Protein AF-A0A9I9DJQ5-F1 (afdb_monomer)

Radius of gyration: 29.18 Å; Cα contacts (8 Å, |Δi|>4): 165; chains: 1; bounding box: 42×69×84 Å

Secondary structure (DSSP, 8-state):
--------S-HHHHHHHHHHHHH---------------HHHHHHHHHHHHHHHHHS-EEEEE-B-HHHHHS-SSTTS--EEEEEE-HHHHHHHHHHHH-----GGGEE-SS-EEESEEEEEEE---TTSPPPTT-SSEEEEEEEEE-

Organism: Cucumis melo (NCBI:txid3656)

Solvent-accessible surface area (backbone atoms only — not comparable to full-atom values): 9135 Å² total; per-residue (Å²): 134,88,85,81,88,75,76,72,99,42,71,74,49,54,52,50,54,52,53,48,46,68,73,54,59,79,77,81,71,78,75,73,76,74,73,79,72,49,75,67,56,54,51,54,50,50,50,53,47,52,49,52,46,62,77,45,71,48,76,44,72,40,56,56,30,66,65,65,63,68,68,50,91,54,90,85,60,67,52,44,36,63,64,60,46,46,66,66,58,50,40,55,48,37,32,71,75,67,73,39,88,63,65,66,88,31,51,58,70,95,64,64,48,46,49,41,45,81,46,77,37,45,43,63,72,64,86,87,55,81,74,63,91,96,52,95,66,52,54,40,42,36,34,39,38,72,104

InterPro domains:
  IPR000244 Large ribosomal subunit protein bL9 [PTHR21368] (1-144)
  IPR020069 Large ribosomal subunit protein bL9, C-terminal [PF03948] (71-127)
  IPR036791 Large ribosomal subunit protein bL9, C-terminal domain superfamily [G3DSA:3.10.430.100] (41-146)
  IPR036791 Large ribosomal subunit protein bL9, C-terminal domain superfamily [SSF55653] (64-144)

pLDDT: mean 85.13, std 11.67, range [44.75, 95.44]

Nearest PDB structures (foldseek):
  487d-assembly1_K  TM=7.238E-01  e=1.319E-06  Geobacillus stearothermophilus
  4v42-assembly1_BK  TM=6.332E-01  e=8.349E-07  Thermus thermophilus
  4wzd-assembly2_69  TM=6.379E-01  e=2.082E-06  Thermus thermophilus HB8
  5d8b-assembly2_BB  TM=6.159E-01  e=3.080E-06  Thermus thermophilus HB27
  8cvj-assembly2_2I  TM=6.346E-01  e=6.315E-06  Thermus thermophilus HB8

Foldseek 3Di:
DDDPPDDDPDPVVVVVVVVVCVVDVPPPPPPPVPVPQDPVNVLVVVLVLLVLQVPDAQEAAAAFDPVCVVPDPDPPDFTFGPDFADLVNSQVSCCVPSVDHDDSVQWDDVDTHGTFDKDWIFGRDDPSHDDPPPDPGRTGIYGYHYD

Structure (mmCIF, N/CA/C/O backbone):
data_AF-A0A9I9DJQ5-F1
#
_entry.id   AF-A0A9I9DJQ5-F1
#
loop_
_atom_site.group_PDB
_atom_site.id
_atom_site.type_symbol
_atom_site.label_atom_id
_atom_site.label_alt_id
_atom_site.label_comp_id
_atom_site.label_asym_id
_atom_site.label_entity_id
_atom_site.label_seq_id
_atom_site.pdbx_PDB_ins_code
_atom_site.Cartn_x
_atom_site.Cartn_y
_atom_site.Cartn_z
_atom_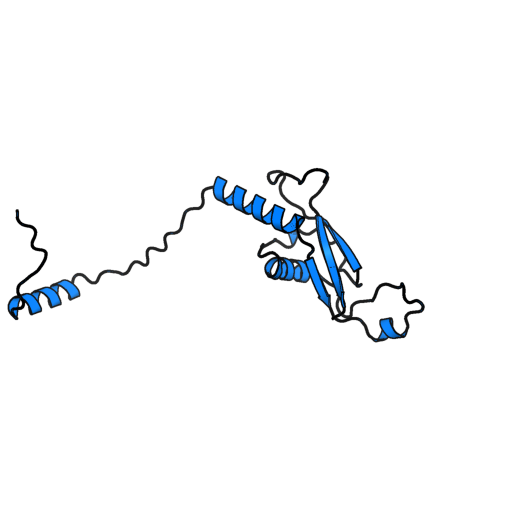site.occupancy
_atom_site.B_iso_or_equiv
_atom_site.auth_seq_id
_atom_site.auth_comp_id
_atom_site.auth_asym_id
_atom_site.auth_atom_id
_atom_site.pdbx_PDB_model_num
ATOM 1 N N . MET A 1 1 ? -20.404 -24.553 55.660 1.00 68.25 1 MET A N 1
ATOM 2 C CA . MET A 1 1 ? -20.145 -25.950 55.240 1.00 68.25 1 MET A CA 1
ATOM 3 C C . MET A 1 1 ? -18.738 -26.052 54.662 1.00 68.25 1 MET A C 1
ATOM 5 O O . MET A 1 1 ? -18.319 -25.089 54.023 1.00 68.25 1 MET A O 1
ATOM 9 N N . PRO A 1 2 ? -18.002 -27.154 54.884 1.00 76.94 2 PRO A N 1
ATOM 10 C CA . PRO A 1 2 ? -16.662 -27.340 54.325 1.00 76.94 2 PRO A CA 1
ATOM 11 C C . PRO A 1 2 ? -16.710 -27.452 52.796 1.00 76.94 2 PRO A C 1
ATOM 13 O O . PRO A 1 2 ? -17.580 -28.133 52.256 1.00 76.94 2 PRO A O 1
ATOM 16 N N . LYS A 1 3 ? -15.779 -26.802 52.090 1.00 81.06 3 LYS A N 1
ATOM 17 C CA . LYS A 1 3 ? -15.631 -26.953 50.635 1.00 81.06 3 LYS A CA 1
ATOM 18 C C . LYS A 1 3 ? -14.761 -28.178 50.347 1.00 81.06 3 LYS A C 1
ATOM 20 O O . LYS A 1 3 ? -13.587 -28.189 50.706 1.00 81.06 3 LYS A O 1
ATOM 25 N N . ILE A 1 4 ? -15.329 -29.199 49.706 1.00 82.06 4 ILE A N 1
ATOM 26 C CA . ILE A 1 4 ? -14.604 -30.413 49.310 1.00 82.06 4 ILE A CA 1
ATOM 27 C C . ILE A 1 4 ? -13.979 -30.164 47.937 1.00 82.06 4 ILE A C 1
ATOM 29 O O . ILE A 1 4 ? -14.664 -30.207 46.920 1.00 82.06 4 ILE A O 1
ATOM 33 N N . LEU A 1 5 ? -12.682 -29.859 47.922 1.00 84.38 5 LEU A N 1
ATOM 34 C CA . LEU A 1 5 ? -11.923 -29.597 46.691 1.00 84.38 5 LEU A CA 1
ATOM 35 C C . LEU A 1 5 ? -11.292 -30.864 46.092 1.00 84.38 5 LEU A C 1
ATOM 37 O O . LEU A 1 5 ? -10.859 -30.850 44.945 1.00 84.38 5 LEU A O 1
ATOM 41 N N . ALA A 1 6 ? -11.232 -31.951 46.862 1.00 87.56 6 ALA A N 1
ATOM 42 C CA . ALA A 1 6 ? -10.649 -33.220 46.451 1.00 87.56 6 ALA A CA 1
ATOM 43 C C . ALA A 1 6 ? -11.385 -34.392 47.107 1.00 87.56 6 ALA A C 1
ATOM 45 O O . ALA A 1 6 ? -11.952 -34.251 48.192 1.00 87.56 6 ALA A O 1
ATOM 46 N N . VAL A 1 7 ? -11.343 -35.552 46.453 1.00 89.81 7 VAL A N 1
ATOM 47 C CA . VAL A 1 7 ? -11.901 -36.810 46.963 1.00 89.81 7 VAL A CA 1
ATOM 48 C C . VAL A 1 7 ? -10.789 -37.848 47.143 1.00 89.81 7 VAL A C 1
ATOM 50 O O . VAL A 1 7 ? -9.819 -37.830 46.382 1.00 89.81 7 VAL A O 1
ATOM 53 N N . PRO A 1 8 ? -10.899 -38.757 48.128 1.00 92.31 8 PRO A N 1
ATOM 54 C CA . PRO A 1 8 ? -9.950 -39.854 48.292 1.00 92.31 8 PRO A CA 1
ATOM 55 C C . PRO A 1 8 ? -9.850 -40.726 47.036 1.00 92.31 8 PRO A C 1
ATOM 57 O O . PRO A 1 8 ? -10.854 -40.991 46.373 1.00 92.31 8 PRO A O 1
ATOM 60 N N . ASN A 1 9 ? -8.650 -41.232 46.748 1.00 89.12 9 ASN A N 1
ATOM 61 C CA . ASN A 1 9 ? -8.397 -42.117 45.612 1.00 89.12 9 ASN A CA 1
ATOM 62 C C . ASN A 1 9 ? -8.822 -43.566 45.920 1.00 89.12 9 ASN A C 1
ATOM 64 O O . ASN A 1 9 ? -7.994 -44.459 46.074 1.00 89.12 9 ASN A O 1
ATOM 68 N N . ILE A 1 10 ? -10.129 -43.769 46.073 1.00 93.75 10 ILE A N 1
ATOM 69 C CA . ILE A 1 10 ? -10.773 -45.074 46.257 1.00 93.75 10 ILE A CA 1
ATOM 70 C C . ILE A 1 10 ? -11.665 -45.322 45.041 1.00 93.75 10 ILE A C 1
ATOM 72 O O . ILE A 1 10 ? -12.262 -44.387 44.501 1.00 93.75 10 ILE A O 1
ATOM 76 N N . GLU A 1 11 ? -11.803 -46.582 44.635 1.00 92.00 11 GLU A N 1
ATOM 77 C CA . GLU A 1 11 ? -12.540 -46.997 43.437 1.00 92.00 11 GLU A CA 1
ATOM 78 C C . GLU A 1 11 ? -13.957 -46.402 43.342 1.00 92.00 11 GLU A C 1
ATOM 80 O O . GLU A 1 11 ? -14.359 -45.917 42.285 1.00 92.00 11 GLU A O 1
ATOM 85 N N . LYS A 1 12 ? -14.671 -46.311 44.472 1.00 93.81 12 LYS A N 1
ATOM 86 C CA . LYS A 1 12 ? -15.993 -45.669 44.569 1.00 93.81 12 LYS A CA 1
ATOM 87 C C . LYS A 1 12 ? -15.992 -44.216 44.073 1.00 93.81 12 LYS A C 1
ATOM 89 O O . LYS A 1 12 ? -16.872 -43.823 43.310 1.00 93.81 12 LYS A O 1
ATOM 94 N N . TYR A 1 13 ? -15.014 -43.415 44.499 1.00 92.19 13 TYR A N 1
ATOM 95 C CA . TYR A 1 13 ? -14.904 -42.012 44.094 1.00 92.19 13 TYR A CA 1
ATOM 96 C C . TYR A 1 13 ? -14.345 -41.881 42.679 1.00 92.19 13 TYR A C 1
ATOM 98 O O . TYR A 1 13 ? -14.782 -41.012 41.933 1.00 92.19 13 TYR A O 1
ATOM 106 N N . ALA A 1 14 ? -13.441 -42.772 42.269 1.00 90.56 14 ALA A N 1
ATOM 107 C CA . ALA A 1 14 ? -12.953 -42.806 40.896 1.00 90.56 14 ALA A CA 1
ATOM 108 C C . ALA A 1 14 ? -14.093 -43.070 39.896 1.00 90.56 14 ALA A C 1
ATOM 110 O O . ALA A 1 14 ? -14.165 -42.409 38.859 1.00 90.56 14 ALA A O 1
ATOM 111 N N . HIS A 1 15 ? -15.006 -43.994 40.216 1.00 92.12 15 HIS A N 1
ATOM 112 C CA . HIS A 1 15 ? -16.200 -44.248 39.410 1.00 92.12 15 HIS A CA 1
ATOM 113 C C . HIS A 1 15 ? -17.140 -43.032 39.397 1.00 92.12 15 HIS A C 1
ATOM 115 O O . HIS A 1 15 ? -17.545 -42.587 38.326 1.00 92.12 15 HIS A O 1
ATOM 121 N N . LEU A 1 16 ? -17.390 -42.418 40.559 1.00 90.50 16 LEU A N 1
ATOM 122 C CA . LEU A 1 16 ? -18.222 -41.214 40.674 1.00 90.50 16 LEU A CA 1
ATOM 123 C C . LEU A 1 16 ? -17.695 -40.041 39.829 1.00 90.50 16 LEU A C 1
ATOM 125 O O . LEU A 1 16 ? -18.463 -39.405 39.114 1.00 90.50 16 LEU A O 1
ATOM 129 N N . ILE A 1 17 ? -16.387 -39.769 39.869 1.00 88.81 17 ILE A N 1
ATOM 130 C CA . ILE A 1 17 ? -15.772 -38.685 39.089 1.00 88.81 17 ILE A CA 1
ATOM 131 C C . ILE A 1 17 ? -15.849 -38.971 37.583 1.00 88.81 17 ILE A C 1
ATOM 133 O O . ILE A 1 17 ? -16.036 -38.042 36.798 1.00 88.81 17 ILE A O 1
ATOM 137 N N . LYS A 1 18 ? -15.736 -40.237 37.160 1.00 87.75 18 LYS A N 1
ATOM 138 C CA . LYS A 1 18 ? -15.905 -40.626 35.749 1.00 87.75 18 LYS A CA 1
ATOM 139 C C . LYS A 1 18 ? -17.329 -40.362 35.262 1.00 87.75 18 LYS A C 1
ATOM 141 O O . LYS A 1 18 ? -17.488 -39.766 34.201 1.00 87.75 18 LYS A O 1
ATOM 146 N N . GLU A 1 19 ? -18.337 -40.739 36.043 1.00 89.00 19 GLU A N 1
ATOM 147 C CA . GLU A 1 19 ? -19.741 -40.466 35.711 1.00 89.00 19 GLU A CA 1
ATOM 148 C C . GLU A 1 19 ? -20.049 -38.964 35.731 1.00 89.00 19 GLU A C 1
ATOM 150 O O . GLU A 1 19 ? -20.671 -38.441 34.809 1.00 89.00 19 GLU A O 1
ATOM 155 N N . GLN A 1 20 ? -19.516 -38.222 36.705 1.00 85.56 20 GLN A N 1
ATOM 156 C CA . GLN A 1 20 ? -19.682 -36.770 36.755 1.00 85.56 20 GLN A CA 1
ATOM 157 C C . GLN A 1 20 ? -19.062 -36.074 35.533 1.00 85.56 20 GLN A C 1
ATOM 159 O O . GLN A 1 20 ? -19.682 -35.173 34.980 1.00 85.56 20 GLN A O 1
ATOM 164 N N . ARG A 1 21 ? -17.882 -36.510 35.068 1.00 82.25 21 ARG A N 1
ATOM 165 C CA . ARG A 1 21 ? -17.245 -35.995 33.838 1.00 82.25 21 ARG A CA 1
ATOM 166 C C . ARG A 1 21 ? -17.988 -36.380 32.558 1.00 82.25 21 ARG A C 1
ATOM 168 O O . ARG A 1 21 ? -17.881 -35.670 31.566 1.00 82.25 21 ARG A O 1
ATOM 175 N N . ARG A 1 22 ? -18.715 -37.503 32.554 1.00 81.31 22 ARG A N 1
ATOM 176 C CA . ARG A 1 22 ? -19.581 -37.892 31.429 1.00 81.31 22 ARG A CA 1
ATOM 177 C C . ARG A 1 22 ? -20.794 -36.973 31.313 1.00 81.31 22 ARG A C 1
ATOM 179 O O . ARG A 1 22 ? -21.160 -36.616 30.202 1.00 81.31 22 ARG A O 1
ATOM 186 N N . ILE A 1 23 ? -21.390 -36.599 32.447 1.00 82.44 23 ILE A N 1
ATOM 187 C CA . ILE A 1 23 ? -22.579 -35.733 32.511 1.00 82.44 23 ILE A CA 1
ATOM 188 C C . ILE A 1 23 ? -22.198 -34.264 32.293 1.00 82.44 23 ILE A C 1
ATOM 190 O O . ILE A 1 23 ? -22.840 -33.559 31.521 1.00 82.44 23 ILE A O 1
ATOM 194 N N . TYR A 1 24 ? -21.137 -33.811 32.957 1.00 70.44 24 TYR A N 1
ATOM 195 C CA . TYR A 1 24 ? -20.545 -32.491 32.782 1.00 70.44 24 TYR A CA 1
ATOM 196 C C . TYR A 1 24 ? -19.315 -32.613 31.889 1.00 70.44 24 TYR A C 1
ATOM 198 O O . TYR A 1 24 ? -18.178 -32.583 32.365 1.00 70.44 24 TYR A O 1
ATOM 206 N N . GLN A 1 25 ? -19.543 -32.740 30.584 1.00 64.88 25 GLN A N 1
ATOM 207 C CA . GLN A 1 25 ? -18.524 -32.313 29.637 1.00 64.88 25 GLN A CA 1
ATOM 208 C C . GLN A 1 25 ? -18.465 -30.785 29.717 1.00 64.88 25 GLN A C 1
ATOM 210 O O . GLN A 1 25 ? -19.491 -30.135 29.502 1.00 64.88 25 GLN A O 1
ATOM 215 N N . PRO A 1 26 ? -17.316 -30.185 30.064 1.00 56.59 26 PRO A N 1
ATOM 216 C CA . PRO A 1 26 ? -17.133 -28.767 29.834 1.00 56.59 26 PRO A CA 1
ATOM 217 C C . PRO A 1 26 ? -17.290 -28.571 28.330 1.00 56.59 26 PRO A C 1
ATOM 219 O O . PRO A 1 26 ? -16.498 -29.101 27.552 1.00 56.59 26 PRO A O 1
ATOM 222 N N . VAL A 1 27 ? -18.336 -27.863 27.914 1.00 57.03 27 VAL A N 1
ATOM 223 C CA . VAL A 1 27 ? -18.320 -27.256 26.591 1.00 57.03 27 VAL A CA 1
ATOM 224 C C . VAL A 1 27 ? -17.157 -26.278 26.667 1.00 57.03 27 VAL A C 1
ATOM 226 O O . VAL A 1 27 ? -17.221 -25.294 27.405 1.00 57.03 27 VAL A O 1
ATOM 229 N N . GLU A 1 28 ? -16.050 -26.601 26.004 1.00 52.66 28 GLU A N 1
ATOM 230 C CA . GLU A 1 28 ? -15.029 -25.616 25.673 1.00 52.66 28 GLU A CA 1
ATOM 231 C C . GLU A 1 28 ? -15.691 -24.638 24.702 1.00 52.66 28 GLU A C 1
ATOM 233 O O . GLU A 1 28 ? -15.528 -24.705 23.489 1.00 52.66 28 GLU A O 1
ATOM 238 N N . GLU A 1 29 ? -16.525 -23.748 25.237 1.00 51.53 29 GLU A N 1
ATOM 239 C CA . GLU A 1 29 ? -16.806 -22.499 24.569 1.00 51.53 29 GLU A CA 1
ATOM 240 C C . GLU A 1 29 ? -15.452 -21.799 24.538 1.00 51.53 29 GLU A C 1
ATOM 242 O O . GLU A 1 29 ? -15.003 -21.223 25.533 1.00 51.53 29 GLU A O 1
ATOM 247 N N . GLU A 1 30 ? -14.748 -21.924 23.411 1.00 47.03 30 GLU A N 1
ATOM 248 C CA . GLU A 1 30 ? -13.758 -20.945 23.003 1.00 47.03 30 GLU A CA 1
ATOM 249 C C . GLU A 1 30 ? -14.467 -19.597 23.092 1.00 47.03 30 GLU A C 1
ATOM 251 O O . GLU A 1 30 ? -15.164 -19.162 22.175 1.00 47.03 30 GLU A O 1
ATOM 256 N N . VAL A 1 31 ? -14.347 -18.945 24.248 1.00 44.75 31 VAL A N 1
ATOM 257 C CA . VAL A 1 31 ? -14.743 -17.562 24.423 1.00 44.75 31 VAL A CA 1
ATOM 258 C C . VAL A 1 31 ? -13.740 -16.784 23.589 1.00 44.75 31 VAL A C 1
ATOM 260 O O . VAL A 1 31 ? -12.736 -16.272 24.088 1.00 44.75 31 VAL A O 1
ATOM 263 N N . VAL A 1 32 ? -14.003 -16.727 22.283 1.00 47.50 32 VAL A N 1
ATOM 264 C CA . VAL A 1 32 ? -13.507 -15.696 21.394 1.00 47.50 32 VAL A CA 1
ATOM 265 C C . VAL A 1 32 ? -13.976 -14.417 22.061 1.00 47.50 32 VAL A C 1
ATOM 267 O O . VAL A 1 32 ? -15.127 -14.005 21.926 1.00 47.50 32 VAL A O 1
ATOM 270 N N . LYS A 1 33 ? -13.111 -13.827 22.890 1.00 46.81 33 LYS A N 1
ATOM 271 C CA . LYS A 1 33 ? -13.293 -12.482 23.417 1.00 46.81 33 LYS A CA 1
ATOM 272 C C . LYS A 1 33 ? -13.277 -11.569 22.203 1.00 46.81 33 LYS A C 1
ATOM 274 O O . LYS A 1 33 ? -12.238 -11.038 21.822 1.00 46.81 33 LYS A O 1
ATOM 279 N N . VAL A 1 34 ? -14.434 -11.427 21.570 1.00 45.91 34 VAL A N 1
ATOM 280 C CA . VAL A 1 34 ? -14.711 -10.383 20.601 1.00 45.91 34 VAL A CA 1
ATOM 281 C C . VAL A 1 34 ? -14.646 -9.099 21.411 1.00 45.91 34 VAL A C 1
ATOM 283 O O . VAL A 1 34 ? -15.614 -8.692 22.048 1.00 45.91 34 VAL A O 1
ATOM 286 N N . VAL A 1 35 ? -13.453 -8.511 21.479 1.00 51.62 35 VAL A N 1
ATOM 287 C CA . VAL A 1 35 ? -13.261 -7.171 22.018 1.00 51.62 35 VAL A CA 1
ATOM 288 C C . VAL A 1 35 ? -14.117 -6.270 21.140 1.00 51.62 35 VAL A C 1
ATOM 290 O O . VAL A 1 35 ? -13.792 -6.023 19.979 1.00 51.62 35 VAL A O 1
ATOM 293 N N . THR A 1 36 ? -15.264 -5.843 21.660 1.00 55.00 36 THR A N 1
ATOM 294 C CA . THR A 1 36 ? -16.139 -4.888 20.988 1.00 55.00 36 THR A CA 1
ATOM 295 C C . THR A 1 36 ? -15.399 -3.558 20.948 1.00 55.00 36 THR A C 1
ATOM 297 O O . THR A 1 36 ? -15.495 -2.764 21.880 1.00 55.00 36 THR A O 1
ATOM 300 N N . LEU A 1 37 ? -14.593 -3.356 19.903 1.00 59.72 37 LEU A N 1
ATOM 301 C CA . LEU A 1 37 ? -13.840 -2.127 19.673 1.00 59.72 37 LEU A CA 1
ATOM 302 C C . LEU A 1 37 ? -14.799 -0.941 19.765 1.00 59.72 37 LEU A C 1
ATOM 304 O O . LEU A 1 37 ? -15.757 -0.846 18.983 1.00 59.72 37 LEU A O 1
ATOM 308 N N . THR A 1 38 ? -14.550 -0.051 20.725 1.00 74.81 38 THR A N 1
ATOM 309 C CA . THR A 1 38 ? -15.340 1.169 20.867 1.00 74.81 38 THR A CA 1
ATOM 310 C C . THR A 1 38 ? -15.111 2.069 19.649 1.00 74.81 38 THR A C 1
ATOM 312 O O . THR A 1 38 ? -14.124 1.934 18.920 1.00 74.81 38 THR A O 1
ATOM 315 N N . LYS A 1 39 ? -16.043 2.991 19.371 1.00 78.12 39 LYS A N 1
ATOM 316 C CA . LYS A 1 39 ? -15.925 3.899 18.212 1.00 78.12 39 LYS A CA 1
ATOM 317 C C . LYS A 1 39 ? -14.642 4.739 18.268 1.00 78.12 39 LYS A C 1
ATOM 319 O O . LYS A 1 39 ? -14.059 5.021 17.226 1.00 78.12 39 LYS A O 1
ATOM 324 N N . GLU A 1 40 ? -14.196 5.095 19.468 1.00 79.31 40 GLU A N 1
ATOM 325 C CA . GLU A 1 40 ? -12.978 5.874 19.697 1.00 79.31 40 GLU A CA 1
ATOM 326 C C . GLU A 1 40 ? -11.709 5.084 19.363 1.00 79.31 40 GLU A C 1
ATOM 328 O O . GLU A 1 40 ? -10.790 5.629 18.751 1.00 79.31 40 GLU A O 1
ATOM 333 N N . ASP A 1 41 ? -11.6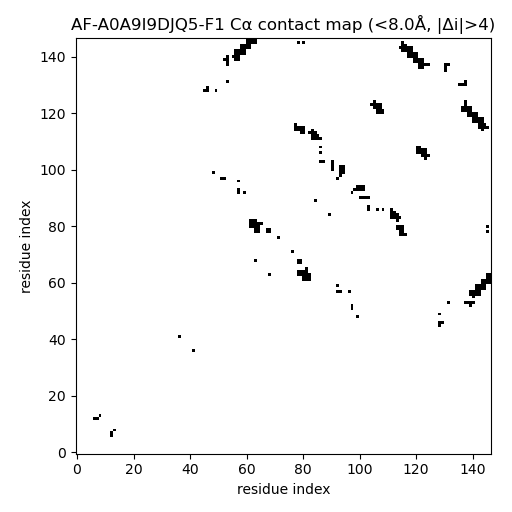71 3.792 19.694 1.00 79.06 41 ASP A N 1
ATOM 334 C CA . ASP A 1 41 ? -10.527 2.930 19.377 1.00 79.06 41 ASP A CA 1
ATOM 335 C C . ASP A 1 41 ? -10.355 2.775 17.863 1.00 79.06 41 ASP A C 1
ATOM 337 O O . ASP A 1 41 ? -9.251 2.931 17.340 1.00 79.06 41 A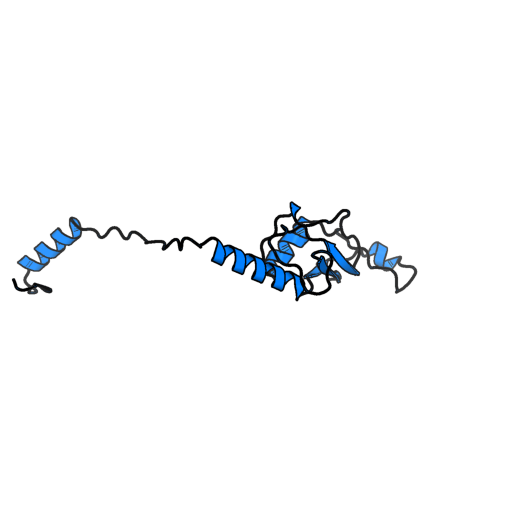SP A O 1
ATOM 341 N N . LYS A 1 42 ? -11.466 2.602 17.133 1.00 83.62 42 LYS A N 1
ATOM 342 C CA . LYS A 1 42 ? -11.459 2.556 15.661 1.00 83.62 42 LYS A CA 1
ATOM 343 C C . LYS A 1 42 ? -10.960 3.866 15.045 1.00 83.62 42 LYS A C 1
ATOM 345 O O . LYS A 1 42 ? -10.202 3.842 14.081 1.00 83.62 42 LYS A O 1
ATOM 350 N N . MET A 1 43 ? -11.341 5.016 15.607 1.00 85.00 43 MET A N 1
ATOM 351 C CA . MET A 1 43 ? -10.856 6.319 15.131 1.00 85.00 43 MET A CA 1
ATOM 352 C C . MET A 1 43 ? -9.341 6.468 15.307 1.00 85.00 43 MET A C 1
ATOM 354 O O . MET A 1 43 ? -8.656 6.868 14.366 1.00 85.00 43 MET A O 1
ATOM 358 N N . LYS A 1 44 ? -8.796 6.059 16.460 1.00 87.06 44 LYS A N 1
ATOM 359 C CA . LYS A 1 44 ? -7.342 6.052 16.700 1.00 87.06 44 LYS A CA 1
ATOM 360 C C . LYS A 1 44 ? -6.603 5.129 15.728 1.00 87.06 44 LYS A C 1
ATOM 362 O O . LYS A 1 44 ? -5.506 5.461 15.272 1.00 87.06 44 LYS A O 1
ATOM 367 N N . GLU A 1 45 ? -7.186 3.980 15.390 1.00 88.25 45 GLU A N 1
ATOM 368 C CA . GLU A 1 45 ? -6.633 3.070 14.381 1.00 88.25 45 GLU A CA 1
ATOM 369 C C . GLU A 1 45 ? -6.586 3.714 12.993 1.00 88.25 45 GLU A C 1
ATOM 371 O O . GLU A 1 45 ? -5.549 3.636 12.328 1.00 88.25 45 GLU A O 1
ATOM 376 N N . TYR A 1 46 ? -7.653 4.405 12.580 1.00 88.19 46 TYR A N 1
ATOM 377 C CA . TYR A 1 46 ? -7.688 5.122 11.303 1.00 88.19 46 TYR A CA 1
ATOM 378 C C . TYR A 1 46 ? -6.666 6.254 11.242 1.00 88.19 46 TYR A C 1
ATOM 380 O O . TYR A 1 46 ? -5.950 6.372 10.249 1.00 88.19 46 TYR A O 1
ATOM 388 N N . GLU A 1 47 ? -6.521 7.042 12.306 1.00 88.75 47 GLU A N 1
ATOM 389 C CA . GLU A 1 47 ? -5.485 8.077 12.379 1.00 88.75 47 GLU A CA 1
ATOM 390 C C . GLU A 1 47 ? -4.079 7.482 12.276 1.00 88.75 47 GLU A C 1
ATOM 392 O O . GLU A 1 47 ? -3.219 7.996 11.558 1.00 88.75 47 GLU A O 1
ATOM 397 N N . LYS A 1 48 ? -3.832 6.366 12.970 1.00 90.12 48 LYS A N 1
ATOM 398 C CA . LYS A 1 48 ? -2.544 5.669 12.919 1.00 90.12 48 LYS A CA 1
ATOM 399 C C . LYS A 1 48 ? -2.269 5.104 11.527 1.00 90.12 48 LYS A C 1
ATOM 401 O O . LYS A 1 48 ? -1.132 5.182 11.059 1.00 90.12 48 LYS A O 1
ATOM 406 N N . ALA A 1 49 ? -3.281 4.552 10.862 1.00 91.06 49 ALA A N 1
ATOM 407 C CA . ALA A 1 49 ? -3.184 4.074 9.488 1.00 91.06 49 ALA A CA 1
ATOM 408 C C . ALA A 1 49 ? -2.890 5.225 8.515 1.00 91.06 49 ALA A C 1
ATOM 410 O O . ALA A 1 49 ? -1.956 5.123 7.723 1.00 91.06 49 ALA A O 1
ATOM 411 N N . ALA A 1 50 ? -3.604 6.344 8.634 1.00 89.44 50 ALA A N 1
ATOM 412 C CA . ALA A 1 50 ? -3.391 7.531 7.814 1.00 89.44 50 ALA A CA 1
ATOM 413 C C . ALA A 1 50 ? -1.964 8.085 7.984 1.00 89.44 50 ALA A C 1
ATOM 415 O O . ALA A 1 50 ? -1.254 8.282 7.001 1.00 89.44 50 ALA A O 1
ATOM 416 N N . LYS A 1 51 ? -1.469 8.199 9.225 1.00 89.12 51 LYS A N 1
ATOM 417 C CA . LYS A 1 51 ? -0.072 8.590 9.502 1.00 89.12 51 LYS A CA 1
ATOM 418 C C . LYS A 1 51 ? 0.944 7.655 8.840 1.00 89.12 51 LYS A C 1
ATOM 420 O O . LYS A 1 51 ? 1.935 8.122 8.286 1.00 89.12 51 LYS A O 1
ATOM 425 N N . ARG A 1 52 ? 0.712 6.335 8.847 1.00 90.62 52 ARG A N 1
ATOM 426 C CA . ARG A 1 52 ? 1.609 5.377 8.167 1.00 90.62 52 ARG A CA 1
ATOM 427 C C . ARG A 1 52 ? 1.689 5.628 6.664 1.00 90.62 52 ARG A C 1
ATOM 429 O O . ARG A 1 52 ? 2.777 5.485 6.110 1.00 90.62 52 ARG A O 1
ATOM 436 N N . LEU A 1 53 ? 0.565 5.968 6.033 1.00 90.69 53 LEU A N 1
ATOM 437 C CA . LEU A 1 53 ? 0.507 6.288 4.605 1.00 90.69 53 LEU A CA 1
ATOM 438 C C . LEU A 1 53 ? 1.250 7.589 4.285 1.00 90.69 53 LEU A C 1
ATOM 440 O O . LEU A 1 53 ? 1.889 7.664 3.242 1.00 90.69 53 LEU A O 1
ATOM 444 N N . ASP A 1 54 ? 1.222 8.572 5.189 1.00 89.19 54 ASP A N 1
ATOM 445 C CA . ASP A 1 54 ? 1.915 9.851 4.993 1.00 89.19 54 ASP A CA 1
ATOM 446 C C . ASP A 1 54 ? 3.440 9.737 5.095 1.00 89.19 54 ASP A C 1
ATOM 448 O O . ASP A 1 54 ? 4.186 10.314 4.302 1.00 89.19 54 ASP A O 1
ATOM 452 N N . CYS A 1 55 ? 3.912 8.996 6.104 1.00 87.31 55 CYS A N 1
ATOM 453 C CA . CYS A 1 55 ? 5.325 8.984 6.475 1.00 87.31 55 CYS A CA 1
ATOM 454 C C . CYS A 1 55 ? 6.211 8.171 5.522 1.00 87.31 55 CYS A C 1
ATOM 456 O O . CYS A 1 55 ? 7.429 8.346 5.533 1.00 87.31 55 CYS A O 1
ATOM 458 N N . LYS A 1 56 ? 5.645 7.238 4.749 1.00 89.62 56 LYS A N 1
ATOM 459 C CA . LYS A 1 56 ? 6.415 6.291 3.929 1.00 89.62 56 LYS A CA 1
ATOM 460 C C . LYS A 1 56 ? 6.069 6.425 2.445 1.00 89.62 56 LYS A C 1
ATOM 462 O O . LYS A 1 56 ? 4.958 6.778 2.075 1.00 89.62 56 LYS A O 1
ATOM 467 N N . GLN A 1 57 ? 7.031 6.086 1.590 1.00 94.31 57 GLN A N 1
ATOM 468 C CA . GLN A 1 57 ? 6.853 6.017 0.139 1.00 94.31 57 GLN A CA 1
ATOM 469 C C . GLN A 1 57 ? 6.574 4.567 -0.282 1.00 94.31 57 GLN A C 1
ATOM 471 O O . GLN A 1 57 ? 7.323 3.664 0.092 1.00 94.31 57 GLN A O 1
ATOM 476 N N . LEU A 1 58 ? 5.514 4.341 -1.062 1.00 94.94 58 LEU A N 1
ATOM 477 C CA . LEU A 1 58 ? 5.175 3.034 -1.625 1.00 94.94 58 LEU A CA 1
ATOM 478 C C . LEU A 1 58 ? 6.143 2.714 -2.759 1.00 94.94 58 LEU A C 1
ATOM 480 O O . LEU A 1 58 ? 6.190 3.447 -3.743 1.00 94.94 58 LEU A O 1
ATOM 484 N N . VAL A 1 59 ? 6.904 1.625 -2.650 1.00 94.94 59 VAL A N 1
ATOM 485 C CA . VAL A 1 59 ? 7.895 1.258 -3.672 1.00 94.94 59 VAL A CA 1
ATOM 486 C C . VAL A 1 59 ? 7.423 0.043 -4.457 1.00 94.94 59 VAL A C 1
ATOM 488 O O . VAL A 1 59 ? 7.346 -1.057 -3.920 1.00 94.94 59 VAL A O 1
ATOM 491 N N . LEU A 1 60 ? 7.169 0.221 -5.749 1.00 93.69 60 LEU A N 1
ATOM 492 C CA . LEU A 1 60 ? 6.759 -0.839 -6.669 1.00 93.69 60 LEU A CA 1
ATOM 493 C C . LEU A 1 60 ? 7.944 -1.248 -7.544 1.00 93.69 60 LEU A C 1
ATOM 495 O O . LEU A 1 60 ? 8.640 -0.384 -8.074 1.00 93.69 60 LEU A O 1
ATOM 499 N N . ARG A 1 61 ? 8.177 -2.553 -7.722 1.00 92.69 61 ARG A N 1
ATOM 500 C CA . ARG A 1 61 ? 9.169 -3.073 -8.679 1.00 92.69 61 ARG A CA 1
ATOM 501 C C . ARG A 1 61 ? 8.457 -3.786 -9.820 1.00 92.69 61 ARG A C 1
ATOM 503 O O . ARG A 1 61 ? 7.806 -4.801 -9.588 1.00 92.69 61 ARG A O 1
ATOM 510 N N . ARG A 1 62 ? 8.575 -3.262 -11.040 1.00 92.88 62 ARG A N 1
ATOM 511 C CA . ARG A 1 62 ? 7.901 -3.786 -12.238 1.00 92.88 62 ARG A CA 1
ATOM 512 C C . ARG A 1 62 ? 8.901 -4.060 -13.356 1.00 92.88 62 ARG A C 1
ATOM 514 O O . ARG A 1 62 ? 9.978 -3.469 -13.403 1.00 92.88 62 ARG A O 1
ATOM 521 N N . LEU A 1 63 ? 8.555 -4.997 -14.234 1.00 92.12 63 LEU A N 1
ATOM 522 C CA . LEU A 1 63 ? 9.345 -5.275 -15.430 1.00 92.12 63 LEU A CA 1
ATOM 523 C C . LEU A 1 63 ? 9.165 -4.138 -16.437 1.00 92.12 63 LEU A C 1
ATOM 525 O O . LEU A 1 63 ? 8.072 -3.587 -16.582 1.00 92.12 63 LEU A O 1
ATOM 529 N N . ILE A 1 64 ? 10.253 -3.798 -17.116 1.00 91.69 64 ILE A N 1
ATOM 530 C CA . ILE A 1 64 ? 10.283 -2.764 -18.148 1.00 91.69 64 ILE A CA 1
ATOM 531 C C . ILE A 1 64 ? 10.098 -3.386 -19.526 1.00 91.69 64 ILE A C 1
ATOM 533 O O . ILE A 1 64 ? 10.478 -4.537 -19.759 1.00 91.69 64 ILE A O 1
ATOM 537 N N . ASP A 1 65 ? 9.542 -2.605 -20.439 1.00 90.31 65 ASP A N 1
ATOM 538 C CA . ASP A 1 65 ? 9.444 -2.990 -21.837 1.00 90.31 65 ASP A CA 1
ATOM 539 C C . ASP A 1 65 ? 10.837 -2.925 -22.486 1.00 90.31 65 ASP A C 1
ATOM 541 O O . ASP A 1 65 ? 11.442 -1.857 -22.623 1.00 90.31 65 ASP A O 1
ATOM 545 N N . LYS A 1 66 ? 11.374 -4.095 -22.848 1.00 87.88 66 LYS A N 1
ATOM 546 C CA . LYS A 1 66 ? 12.730 -4.228 -23.397 1.00 87.88 66 LYS A CA 1
ATOM 547 C C . LYS A 1 66 ? 12.865 -3.577 -24.768 1.00 87.88 66 LYS A C 1
ATOM 549 O O . LYS A 1 66 ? 13.958 -3.120 -25.093 1.00 87.88 66 LYS A O 1
ATOM 554 N N . GLU A 1 67 ? 11.804 -3.563 -25.569 1.00 86.88 67 GLU A N 1
ATOM 555 C CA . GLU A 1 67 ? 11.842 -2.998 -26.917 1.00 86.88 67 GLU A CA 1
ATOM 556 C C . GLU A 1 67 ? 11.949 -1.482 -26.823 1.00 86.88 67 GLU A C 1
ATOM 558 O O . GLU A 1 67 ? 12.936 -0.910 -27.285 1.00 86.88 67 GLU A O 1
ATOM 563 N N . LYS A 1 68 ? 11.030 -0.862 -26.074 1.00 83.44 68 LYS A N 1
ATOM 564 C CA . LYS A 1 68 ? 11.041 0.584 -25.805 1.00 83.44 68 LYS A CA 1
ATOM 565 C C . LYS A 1 68 ? 12.310 1.040 -25.091 1.00 83.44 68 LYS A C 1
ATOM 567 O O . LYS A 1 68 ? 12.823 2.119 -25.366 1.00 83.44 68 LYS A O 1
ATOM 572 N N . PHE A 1 69 ? 12.860 0.209 -24.204 1.00 84.25 69 PHE A N 1
ATOM 573 C CA . PHE A 1 69 ? 14.135 0.501 -23.555 1.00 84.25 69 PHE A CA 1
ATOM 574 C C . PHE A 1 69 ? 15.316 0.526 -24.536 1.00 84.25 69 PHE A C 1
ATOM 576 O O . PHE A 1 69 ? 16.224 1.338 -24.373 1.00 84.25 69 PHE A O 1
ATOM 583 N N . ARG A 1 70 ? 15.333 -0.359 -25.541 1.00 84.31 70 ARG A N 1
ATOM 584 C CA . ARG A 1 70 ? 16.405 -0.420 -26.550 1.00 84.31 70 ARG A CA 1
ATOM 585 C C . ARG A 1 70 ? 16.302 0.701 -27.574 1.00 84.31 70 ARG A C 1
ATOM 587 O O . ARG A 1 70 ? 17.330 1.186 -28.027 1.00 84.31 70 ARG A O 1
ATOM 594 N N . THR A 1 71 ? 15.08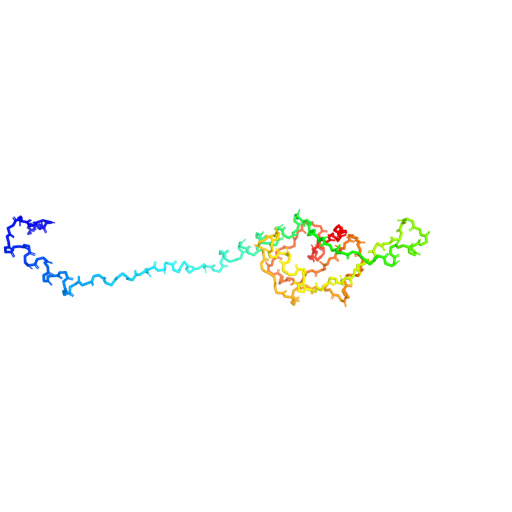4 1.101 -27.924 1.00 84.69 71 THR A N 1
ATOM 595 C CA . THR A 1 71 ? 14.821 2.155 -28.912 1.00 84.69 71 THR A CA 1
ATOM 596 C C . THR A 1 71 ? 14.821 3.562 -28.319 1.00 84.69 71 THR A C 1
ATOM 598 O O . THR A 1 71 ? 14.560 4.514 -29.050 1.00 84.69 71 THR A O 1
ATOM 601 N N . ARG A 1 72 ? 15.079 3.717 -27.012 1.00 80.44 72 ARG A N 1
ATOM 602 C CA . ARG A 1 72 ? 15.119 5.030 -26.350 1.00 80.44 72 ARG A CA 1
ATOM 603 C C . ARG A 1 72 ? 16.135 5.944 -27.036 1.00 80.44 72 ARG A C 1
ATOM 605 O O . ARG A 1 72 ? 17.285 5.555 -27.251 1.00 80.44 72 ARG A O 1
ATOM 612 N N . ALA A 1 73 ? 15.721 7.171 -27.333 1.00 75.50 73 ALA A N 1
ATOM 613 C CA . ALA A 1 73 ? 16.602 8.155 -27.956 1.00 75.50 73 ALA A CA 1
ATOM 614 C C . ALA A 1 73 ? 17.583 8.755 -26.937 1.00 75.50 73 ALA A C 1
ATOM 616 O O . ALA A 1 73 ? 18.746 9.000 -27.256 1.00 75.50 73 ALA A O 1
ATOM 617 N N . THR A 1 74 ? 17.130 8.940 -25.691 1.00 81.88 74 THR A N 1
ATOM 618 C CA . THR A 1 74 ? 17.888 9.645 -24.649 1.00 81.88 74 THR A CA 1
ATOM 619 C C . THR A 1 74 ? 17.879 8.876 -23.331 1.00 81.88 74 THR A C 1
ATOM 621 O O . THR A 1 74 ? 16.973 8.094 -23.022 1.00 81.88 74 THR A O 1
ATOM 624 N N . LYS A 1 75 ? 18.911 9.092 -22.506 1.00 78.88 75 LYS A N 1
ATOM 625 C CA . LYS A 1 75 ? 19.009 8.447 -21.193 1.00 78.88 75 LYS A CA 1
ATOM 626 C C . LYS A 1 75 ? 17.967 8.975 -20.189 1.00 78.88 75 LYS A C 1
ATOM 628 O O . LYS A 1 75 ? 17.599 8.242 -19.276 1.00 78.88 75 LYS A O 1
ATOM 633 N N . ASP A 1 76 ? 17.455 10.178 -20.397 1.00 78.94 76 ASP A N 1
ATOM 634 C CA . ASP A 1 76 ? 16.528 10.842 -19.472 1.00 78.94 76 ASP A CA 1
ATOM 635 C C . ASP A 1 76 ? 15.057 10.461 -19.696 1.00 78.94 76 ASP A C 1
ATOM 637 O O . ASP A 1 76 ? 14.194 10.820 -18.899 1.00 78.94 76 ASP A O 1
ATOM 641 N N . GLU A 1 77 ? 14.758 9.710 -20.760 1.00 79.81 77 GLU A N 1
ATOM 642 C CA . GLU A 1 77 ? 13.397 9.276 -21.058 1.00 79.81 77 GLU A CA 1
ATOM 643 C C . GLU A 1 77 ? 12.888 8.266 -20.004 1.00 79.81 77 GLU A C 1
ATOM 645 O O . GLU A 1 77 ? 13.602 7.304 -19.679 1.00 79.81 77 GLU A O 1
ATOM 650 N N . PRO A 1 78 ? 11.667 8.452 -19.455 1.00 81.44 78 PRO A N 1
ATOM 651 C CA . PRO A 1 78 ? 11.098 7.545 -18.465 1.00 81.44 78 PRO A CA 1
ATOM 652 C C . PRO A 1 78 ? 10.995 6.116 -18.999 1.00 81.44 78 PRO A C 1
ATOM 654 O O . PRO A 1 78 ? 10.474 5.872 -20.086 1.00 81.44 78 PRO A O 1
ATOM 657 N N . LEU A 1 79 ? 11.452 5.142 -18.209 1.00 87.31 79 LEU A N 1
ATOM 658 C CA . LEU A 1 79 ? 11.395 3.737 -18.608 1.00 87.31 79 LEU A CA 1
ATOM 659 C C . LEU A 1 79 ? 9.943 3.259 -18.658 1.00 87.31 79 LEU A C 1
ATOM 661 O O . LEU A 1 79 ? 9.285 3.179 -17.622 1.00 87.31 79 LEU A O 1
ATOM 665 N N . ALA A 1 80 ? 9.469 2.895 -19.847 1.00 89.81 80 ALA A N 1
ATOM 666 C CA . ALA A 1 80 ? 8.154 2.297 -20.024 1.00 89.81 80 ALA A CA 1
ATOM 667 C C . ALA A 1 80 ? 8.069 0.927 -19.332 1.00 89.81 80 ALA A C 1
ATOM 669 O O . ALA A 1 80 ? 8.973 0.090 -19.431 1.00 89.81 80 ALA A O 1
ATOM 670 N N . LEU A 1 81 ? 6.963 0.695 -18.634 1.00 91.19 81 LEU A N 1
ATOM 671 C CA . LEU A 1 81 ? 6.657 -0.578 -17.995 1.00 91.19 81 LEU A CA 1
ATOM 672 C C . LEU A 1 81 ? 6.086 -1.561 -19.014 1.00 91.19 81 LEU A C 1
ATOM 674 O O . LEU A 1 81 ? 5.344 -1.175 -19.914 1.00 91.19 81 LEU A O 1
ATOM 678 N N . GLN A 1 82 ? 6.381 -2.846 -18.822 1.00 89.56 82 GLN A N 1
ATOM 679 C CA . GLN A 1 82 ? 5.762 -3.922 -19.598 1.00 89.56 82 GLN A CA 1
ATOM 680 C C . GLN A 1 82 ? 4.273 -4.077 -19.246 1.00 89.56 82 GLN A C 1
ATOM 682 O O . GLN A 1 82 ? 3.442 -4.312 -20.115 1.00 89.56 82 GLN A O 1
ATOM 687 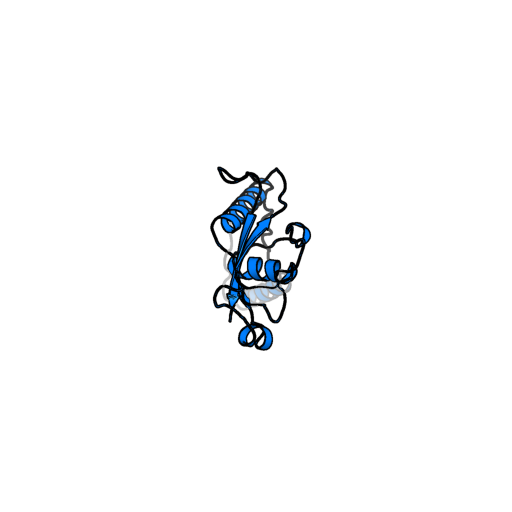N N . SER A 1 83 ? 3.942 -3.939 -17.961 1.00 90.88 83 SER A N 1
ATOM 688 C CA . SER A 1 83 ? 2.575 -3.957 -17.438 1.00 90.88 83 SER A CA 1
ATOM 689 C C . SER A 1 83 ? 2.312 -2.655 -16.688 1.00 90.88 83 SER A C 1
ATOM 691 O O . SER A 1 83 ? 3.046 -2.347 -15.741 1.00 90.88 83 SER A O 1
ATOM 693 N N . SER A 1 84 ? 1.276 -1.914 -17.078 1.00 92.25 84 SER A N 1
ATOM 694 C CA . SER A 1 84 ? 0.853 -0.711 -16.359 1.00 92.25 84 SER A CA 1
ATOM 695 C C . SER A 1 84 ? 0.419 -1.045 -14.933 1.00 92.25 84 SER A C 1
ATOM 697 O O . SER A 1 84 ? -0.203 -2.080 -14.705 1.00 92.25 84 SER A O 1
ATOM 699 N N . VAL A 1 85 ? 0.704 -0.155 -13.987 1.00 93.44 85 VAL A N 1
ATOM 700 C CA . VAL A 1 85 ? 0.248 -0.285 -12.600 1.00 93.44 85 VAL A CA 1
ATOM 701 C C . VAL A 1 85 ? -1.194 0.200 -12.499 1.00 93.44 85 VAL A C 1
ATOM 703 O O . VAL A 1 85 ? -1.489 1.358 -12.808 1.00 93.44 85 VAL A O 1
ATOM 706 N N . THR A 1 86 ? -2.072 -0.691 -12.051 1.00 94.62 86 THR A N 1
ATOM 707 C CA . THR A 1 86 ? -3.500 -0.428 -11.837 1.00 94.62 86 THR A CA 1
ATOM 708 C C . THR A 1 86 ? -3.800 -0.019 -10.390 1.00 94.62 86 THR A C 1
ATOM 710 O O . THR A 1 86 ? -2.917 -0.017 -9.531 1.00 94.62 86 THR A O 1
ATOM 713 N N . VAL A 1 87 ? -5.057 0.336 -10.101 1.00 94.62 87 VAL A N 1
ATOM 714 C CA . VAL A 1 87 ? -5.504 0.646 -8.731 1.00 94.62 87 VAL A CA 1
ATOM 715 C C . VAL A 1 87 ? -5.322 -0.564 -7.814 1.00 94.62 87 VAL A C 1
ATOM 717 O O . VAL A 1 87 ? -4.780 -0.420 -6.720 1.00 94.62 87 VAL A O 1
ATOM 720 N N . ASP A 1 88 ? -5.696 -1.755 -8.281 1.00 93.44 88 ASP A N 1
ATOM 721 C CA . ASP A 1 88 ? -5.624 -2.989 -7.492 1.00 93.44 88 ASP A CA 1
ATOM 722 C C . ASP A 1 88 ? -4.182 -3.348 -7.126 1.0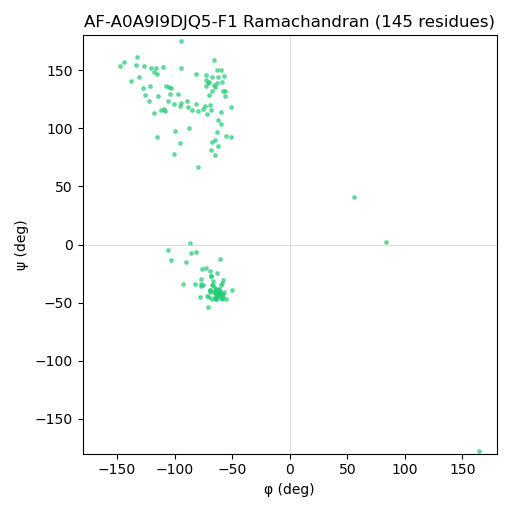0 93.44 88 ASP A C 1
ATOM 724 O O . ASP A 1 88 ? -3.899 -3.747 -5.996 1.00 93.44 88 ASP A O 1
ATOM 728 N N . ASP A 1 89 ? -3.244 -3.118 -8.049 1.00 93.62 89 ASP A N 1
ATOM 729 C CA . ASP A 1 89 ? -1.813 -3.287 -7.794 1.00 93.62 89 ASP A CA 1
ATOM 730 C C . ASP A 1 89 ? -1.321 -2.383 -6.654 1.00 93.62 89 ASP A C 1
ATOM 732 O O . ASP A 1 89 ? -0.522 -2.808 -5.815 1.00 93.62 89 ASP A O 1
ATOM 736 N N . ILE A 1 90 ? -1.786 -1.130 -6.622 1.00 93.75 90 ILE A N 1
ATOM 737 C CA . ILE A 1 90 ? -1.446 -0.176 -5.562 1.00 93.75 90 ILE A CA 1
ATOM 738 C C . ILE A 1 90 ? -2.070 -0.632 -4.244 1.00 93.75 90 ILE A C 1
ATOM 740 O O . ILE A 1 90 ? -1.371 -0.672 -3.235 1.00 93.75 90 ILE A O 1
ATOM 744 N N . VAL A 1 91 ? -3.349 -1.018 -4.242 1.00 95.06 91 VAL A N 1
ATOM 745 C CA . VAL A 1 91 ? -4.054 -1.491 -3.039 1.00 95.06 91 VAL A CA 1
ATOM 746 C C . VAL A 1 91 ? -3.353 -2.709 -2.432 1.00 95.06 91 VAL A C 1
ATOM 748 O O . VAL A 1 91 ? -3.079 -2.725 -1.228 1.00 95.06 91 VAL A O 1
ATOM 751 N N . ALA A 1 92 ? -2.998 -3.696 -3.256 1.00 94.94 92 ALA A N 1
ATOM 752 C CA . ALA A 1 92 ? -2.297 -4.897 -2.812 1.00 94.94 92 ALA A CA 1
ATOM 753 C C . ALA A 1 92 ? -0.935 -4.566 -2.181 1.00 94.94 92 ALA A C 1
ATOM 755 O O . ALA A 1 92 ? -0.571 -5.096 -1.128 1.00 94.94 92 ALA A O 1
ATOM 756 N N . GLU A 1 93 ? -0.183 -3.648 -2.785 1.00 94.88 93 GLU A N 1
ATOM 757 C CA . GLU A 1 93 ? 1.142 -3.268 -2.295 1.00 94.88 93 GLU A CA 1
ATOM 758 C C . GLU A 1 93 ? 1.084 -2.348 -1.074 1.00 94.88 93 GLU A C 1
ATOM 760 O O . GLU A 1 93 ? 1.948 -2.440 -0.200 1.00 94.88 93 GLU A O 1
ATOM 765 N N . VAL A 1 94 ? 0.042 -1.528 -0.940 1.00 94.62 94 VAL A N 1
ATOM 766 C CA . VAL A 1 94 ? -0.231 -0.785 0.295 1.00 94.62 94 VAL A CA 1
ATOM 767 C C . VAL A 1 94 ? -0.528 -1.753 1.440 1.00 94.62 94 VAL A C 1
ATOM 769 O O . VAL A 1 94 ? 0.089 -1.645 2.503 1.00 94.62 94 VAL A O 1
ATOM 772 N N . ALA A 1 95 ? -1.384 -2.753 1.218 1.00 94.56 95 ALA A N 1
ATOM 773 C CA . ALA A 1 95 ? -1.658 -3.782 2.218 1.00 94.56 95 ALA A CA 1
ATOM 774 C C . ALA A 1 95 ? -0.376 -4.525 2.627 1.00 94.56 95 ALA A C 1
ATOM 776 O O . ALA A 1 95 ? -0.118 -4.715 3.817 1.00 94.56 95 ALA A O 1
ATOM 777 N N . ARG A 1 96 ? 0.477 -4.865 1.655 1.00 94.75 96 ARG A N 1
ATOM 778 C CA . ARG A 1 96 ? 1.732 -5.587 1.892 1.00 94.75 96 ARG A CA 1
ATOM 779 C C . ARG A 1 96 ? 2.800 -4.754 2.609 1.00 94.75 96 ARG A C 1
ATOM 781 O O . ARG A 1 96 ? 3.457 -5.264 3.511 1.00 94.75 96 ARG A O 1
ATOM 788 N N . GLN A 1 97 ? 3.022 -3.502 2.201 1.00 94.62 97 GLN A N 1
ATOM 789 C CA . GLN A 1 97 ? 4.144 -2.680 2.689 1.00 94.62 97 GLN A CA 1
ATOM 790 C C . GLN A 1 97 ? 3.786 -1.813 3.900 1.00 94.62 97 GLN A C 1
ATOM 792 O O . GLN A 1 97 ? 4.632 -1.567 4.764 1.00 94.62 97 GLN A O 1
ATOM 797 N N . PHE A 1 98 ? 2.546 -1.326 3.963 1.00 92.50 98 PHE A N 1
ATOM 798 C CA . PHE A 1 98 ? 2.086 -0.405 5.004 1.00 92.50 98 PHE A CA 1
ATOM 799 C C . PHE A 1 98 ? 1.231 -1.101 6.062 1.00 92.50 98 PHE A C 1
ATOM 801 O O . PHE A 1 98 ? 1.001 -0.513 7.122 1.00 92.50 98 PHE A O 1
ATOM 808 N N . SER A 1 99 ? 0.784 -2.337 5.797 1.00 91.00 99 SER A N 1
ATOM 809 C CA . SER A 1 99 ? -0.152 -3.077 6.652 1.00 91.00 99 SER A CA 1
ATOM 810 C C . SER A 1 99 ? -1.441 -2.285 6.896 1.00 91.00 99 SER A C 1
ATOM 812 O O . SER A 1 99 ? -1.945 -2.215 8.017 1.00 91.00 99 SER A O 1
ATOM 814 N N . VAL A 1 100 ? -1.936 -1.635 5.838 1.00 92.38 100 VAL A N 1
ATOM 815 C CA . VAL A 1 100 ? -3.182 -0.862 5.826 1.00 92.38 100 VAL A CA 1
ATOM 816 C C . VAL A 1 100 ? -4.051 -1.382 4.690 1.00 92.38 100 VAL A C 1
ATOM 818 O O . VAL A 1 100 ? -3.594 -1.475 3.556 1.00 92.38 100 VAL A O 1
ATOM 821 N N . GLN A 1 101 ? -5.304 -1.708 4.991 1.00 91.88 101 GLN A N 1
ATOM 822 C CA . GLN A 1 101 ? -6.292 -2.051 3.973 1.00 91.88 101 GLN A CA 1
ATOM 823 C C . GLN A 1 101 ? -7.000 -0.774 3.524 1.00 91.88 101 GLN A C 1
ATOM 825 O O . GLN A 1 101 ? -7.549 -0.042 4.347 1.00 91.88 101 GLN A O 1
ATOM 830 N N . ILE A 1 102 ? -6.963 -0.497 2.224 1.00 91.25 102 ILE A N 1
ATOM 831 C CA . ILE A 1 102 ? -7.635 0.650 1.612 1.00 91.25 102 ILE A CA 1
ATOM 832 C C . ILE A 1 102 ? -8.605 0.112 0.564 1.00 91.25 102 ILE A C 1
ATOM 834 O O . ILE A 1 102 ? -8.250 -0.782 -0.200 1.00 91.25 102 ILE A O 1
ATOM 838 N N . ALA A 1 103 ? -9.819 0.657 0.521 1.00 91.81 103 ALA A N 1
ATOM 839 C CA . ALA A 1 103 ? -10.755 0.371 -0.558 1.00 91.81 103 ALA A CA 1
ATOM 840 C C . ALA A 1 103 ? -10.275 1.028 -1.869 1.00 91.81 103 ALA A C 1
ATOM 842 O O . ALA A 1 103 ? -9.828 2.178 -1.829 1.00 91.81 103 ALA A O 1
ATOM 843 N N . PRO A 1 104 ? -10.400 0.363 -3.030 1.00 91.75 104 PRO A N 1
ATOM 844 C CA . PRO A 1 104 ? -9.944 0.911 -4.312 1.00 91.75 104 PRO A CA 1
ATOM 845 C C . PRO A 1 104 ? -10.611 2.254 -4.654 1.00 91.75 104 PRO A C 1
ATOM 847 O O . PRO A 1 104 ? -9.977 3.129 -5.233 1.00 91.75 104 PRO A O 1
ATOM 850 N N . GLU A 1 105 ? -11.849 2.470 -4.204 1.00 91.31 105 GLU A N 1
ATOM 851 C CA . GLU A 1 105 ? -12.612 3.718 -4.379 1.00 91.31 105 GLU A CA 1
ATOM 852 C C . GLU A 1 105 ? -11.972 4.939 -3.697 1.00 91.31 105 GLU A C 1
ATOM 854 O O . GLU A 1 105 ? -12.180 6.083 -4.113 1.00 91.31 105 GLU A O 1
ATOM 859 N N . ASN A 1 106 ? -11.164 4.706 -2.658 1.00 90.31 106 ASN A N 1
ATOM 860 C CA . ASN A 1 106 ? -10.476 5.766 -1.928 1.00 90.31 106 ASN A CA 1
ATOM 861 C C . ASN A 1 106 ? -9.189 6.220 -2.637 1.00 90.31 106 ASN A C 1
ATOM 863 O O . ASN A 1 106 ? -8.569 7.189 -2.200 1.00 90.31 106 ASN A O 1
ATOM 867 N N . LEU A 1 107 ? -8.770 5.553 -3.717 1.00 91.50 107 LEU A N 1
ATOM 868 C CA . LEU A 1 107 ? -7.618 5.932 -4.534 1.00 91.50 107 LEU A CA 1
ATOM 869 C C . LEU A 1 107 ? -8.081 6.651 -5.803 1.00 91.50 107 LEU A C 1
ATOM 871 O O . LEU A 1 107 ? -8.802 6.098 -6.627 1.00 91.50 107 LEU A O 1
ATOM 875 N N . ASN A 1 108 ? -7.622 7.888 -5.993 1.00 90.62 108 ASN A N 1
ATOM 876 C CA . ASN A 1 108 ? -7.889 8.642 -7.211 1.00 90.62 108 ASN A CA 1
ATOM 877 C C . ASN A 1 108 ? -6.730 8.484 -8.201 1.00 90.62 108 ASN A C 1
ATOM 879 O O . ASN A 1 108 ? -5.811 9.305 -8.224 1.00 90.62 108 ASN A O 1
ATOM 883 N N . LEU A 1 109 ? -6.787 7.433 -9.019 1.00 91.12 109 LEU A N 1
ATOM 884 C CA . LEU A 1 109 ? -5.840 7.191 -10.106 1.00 91.12 109 LEU A CA 1
ATOM 885 C C . LEU A 1 109 ? -6.578 7.273 -11.459 1.00 91.12 109 LEU A C 1
ATOM 887 O O . LEU A 1 109 ? -7.141 6.271 -11.897 1.00 91.12 109 LEU A O 1
ATOM 891 N N . PRO A 1 110 ? -6.613 8.448 -12.121 1.00 87.38 110 PRO A N 1
ATOM 892 C CA . PRO A 1 110 ? -7.382 8.635 -13.355 1.00 87.38 110 PRO A CA 1
ATOM 893 C C . PRO A 1 110 ? -6.811 7.858 -14.549 1.00 87.38 110 PRO A C 1
ATOM 895 O O . PRO A 1 110 ? -7.557 7.504 -15.458 1.00 87.38 110 PRO A O 1
ATOM 898 N N . SER A 1 111 ? -5.505 7.582 -14.555 1.00 90.00 111 SER A N 1
ATOM 899 C CA . SER A 1 111 ? -4.840 6.780 -15.581 1.00 90.00 111 SER A CA 1
ATOM 900 C C . SER A 1 111 ? -3.828 5.807 -14.958 1.00 90.00 111 SER A C 1
ATOM 902 O O . SER A 1 111 ? -3.120 6.178 -14.017 1.00 90.00 111 SER A O 1
ATOM 904 N N . PRO A 1 112 ? -3.726 4.562 -15.464 1.00 92.62 112 PRO A N 1
ATOM 905 C CA . PRO A 1 112 ? -2.723 3.604 -15.004 1.00 92.62 112 PRO A CA 1
ATOM 906 C C . PRO A 1 112 ? -1.290 4.116 -15.195 1.00 92.62 112 PRO A C 1
ATOM 908 O O . PRO A 1 112 ? -0.945 4.680 -16.239 1.00 92.62 112 PRO A O 1
ATOM 911 N N . LEU A 1 113 ? -0.418 3.870 -14.212 1.00 92.25 113 LEU A N 1
ATOM 912 C CA . LEU A 1 113 ? 0.976 4.315 -14.296 1.00 92.25 113 LEU A CA 1
ATOM 913 C C . LEU A 1 113 ? 1.736 3.414 -15.269 1.00 92.25 113 LEU A C 1
ATOM 915 O O . LEU A 1 113 ? 1.879 2.214 -15.041 1.00 92.25 113 LEU A O 1
ATOM 919 N N . SER A 1 114 ? 2.222 4.001 -16.359 1.00 92.00 114 SER A N 1
ATOM 920 C CA . SER A 1 114 ? 2.827 3.256 -17.472 1.00 92.00 114 SER A CA 1
ATOM 921 C C . SER A 1 114 ? 4.351 3.363 -17.530 1.00 92.00 114 SER A C 1
ATOM 923 O O . SER A 1 114 ? 4.973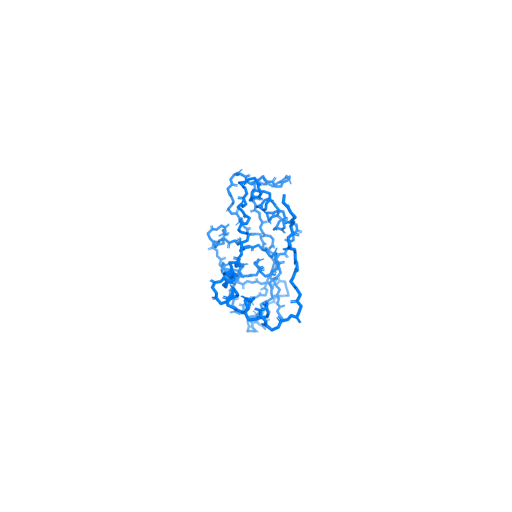 2.703 -18.358 1.00 92.00 114 SER A O 1
ATOM 925 N N . ALA A 1 115 ? 4.966 4.171 -16.665 1.00 91.19 115 ALA A N 1
ATOM 926 C CA . ALA A 1 115 ? 6.408 4.385 -16.644 1.00 91.19 115 ALA A CA 1
ATOM 927 C C . ALA A 1 115 ? 6.988 4.282 -15.225 1.00 91.19 115 ALA A C 1
ATOM 929 O O . ALA A 1 115 ? 6.278 4.355 -14.220 1.00 91.19 115 ALA A O 1
ATOM 930 N N . CYS A 1 116 ? 8.301 4.081 -15.152 1.00 91.19 116 CYS A N 1
ATOM 931 C CA . CYS A 1 116 ? 9.072 4.227 -13.927 1.00 91.19 116 CYS A CA 1
ATOM 932 C C . CYS A 1 116 ? 9.182 5.708 -13.553 1.00 91.19 116 CYS A C 1
ATOM 934 O O . CYS A 1 116 ? 9.438 6.554 -14.409 1.00 91.19 116 CYS A O 1
ATOM 936 N N . GLY A 1 117 ? 9.059 6.010 -12.264 1.00 91.81 117 GLY A N 1
ATOM 937 C CA . GLY A 1 117 ? 9.082 7.384 -11.781 1.00 91.81 117 GLY A CA 1
ATOM 938 C C . GLY A 1 117 ? 8.562 7.524 -10.359 1.00 91.81 117 GLY A C 1
ATOM 939 O O . GLY A 1 117 ? 8.229 6.539 -9.692 1.00 91.81 117 GLY A O 1
ATOM 940 N N . GLU A 1 118 ? 8.518 8.770 -9.903 1.00 93.94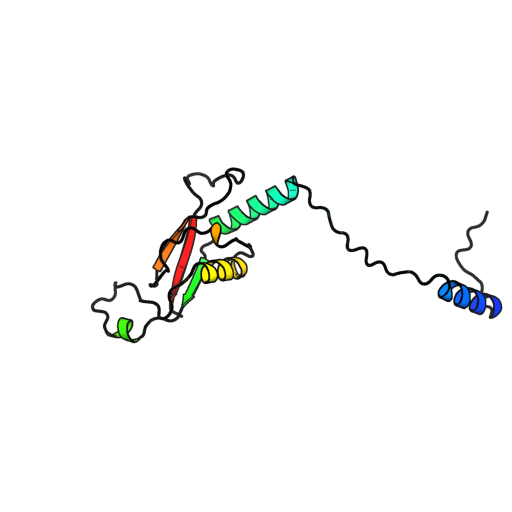 118 GLU A N 1
ATOM 941 C CA . GLU A 1 118 ? 7.869 9.160 -8.657 1.00 93.94 118 GLU A CA 1
ATOM 942 C C . GLU A 1 118 ? 6.539 9.830 -8.989 1.00 93.94 118 GLU A C 1
ATOM 944 O O . GLU A 1 118 ? 6.469 10.712 -9.841 1.00 93.94 118 GLU A O 1
ATOM 949 N N . TYR A 1 119 ? 5.484 9.366 -8.334 1.00 92.94 119 TYR A N 1
ATOM 950 C CA . TYR A 1 119 ? 4.109 9.768 -8.565 1.00 92.94 119 TYR A CA 1
ATOM 951 C C . TYR A 1 119 ? 3.459 10.117 -7.234 1.00 92.94 119 TYR A C 1
ATOM 953 O O . TYR A 1 119 ? 3.697 9.464 -6.215 1.00 92.94 119 TYR A O 1
ATOM 961 N N . GLU A 1 120 ? 2.593 11.120 -7.255 1.00 92.50 120 GLU A N 1
ATOM 962 C CA . GLU A 1 120 ? 1.734 11.456 -6.128 1.00 92.50 120 GLU A CA 1
ATOM 963 C C . GLU A 1 120 ? 0.300 11.077 -6.486 1.00 92.50 120 GLU A C 1
ATOM 965 O O . GLU A 1 120 ? -0.272 11.594 -7.444 1.00 92.50 120 GLU A O 1
ATOM 970 N N . VAL A 1 121 ? -0.272 10.134 -5.737 1.00 92.69 121 VAL A N 1
ATOM 971 C CA . VAL A 1 121 ? -1.640 9.653 -5.954 1.00 92.69 121 VAL A CA 1
ATOM 972 C C . VAL A 1 121 ? -2.533 10.215 -4.857 1.00 92.69 121 VAL A C 1
ATOM 974 O O . VAL A 1 121 ? -2.263 10.020 -3.674 1.00 92.69 121 VAL A O 1
ATOM 977 N N . ALA A 1 122 ? -3.597 10.922 -5.227 1.00 91.94 122 ALA A N 1
ATOM 978 C CA . ALA A 1 122 ? -4.510 11.505 -4.250 1.00 91.94 122 ALA A CA 1
ATOM 979 C C . ALA A 1 122 ? -5.382 10.425 -3.585 1.00 91.94 122 ALA A C 1
ATOM 981 O O . ALA A 1 122 ? -5.927 9.542 -4.253 1.00 91.94 122 ALA A O 1
ATOM 982 N N . LEU A 1 123 ? -5.536 10.528 -2.267 1.00 91.19 123 LEU A N 1
ATOM 983 C CA . LEU A 1 123 ? -6.386 9.669 -1.450 1.00 91.19 123 LEU A CA 1
ATOM 984 C C . LEU A 1 123 ? -7.651 10.428 -1.041 1.00 91.19 123 LEU A C 1
ATOM 986 O O . LEU A 1 123 ? -7.600 11.583 -0.614 1.00 91.19 123 LEU A O 1
ATOM 990 N N . ARG A 1 124 ? -8.797 9.761 -1.150 1.00 89.12 124 ARG A N 1
ATOM 991 C CA . ARG A 1 124 ? -10.104 10.270 -0.736 1.00 89.12 124 ARG A CA 1
ATOM 992 C C . ARG A 1 124 ? -10.438 9.685 0.628 1.00 89.12 124 ARG A C 1
ATOM 994 O O . ARG A 1 124 ? -10.910 8.558 0.729 1.00 89.12 124 ARG A O 1
ATOM 1001 N N . PHE A 1 125 ? -10.179 10.456 1.677 1.00 86.69 125 PHE A N 1
ATOM 1002 C CA . PHE A 1 125 ? -10.569 10.096 3.037 1.00 86.69 125 PHE A CA 1
ATOM 1003 C C . PHE A 1 125 ? -11.697 10.990 3.561 1.00 86.69 125 PHE A C 1
ATOM 1005 O O . PHE A 1 125 ? -11.824 12.139 3.127 1.00 86.69 125 PHE A O 1
ATOM 1012 N N . PRO A 1 126 ? -12.526 10.488 4.497 1.00 83.62 126 PRO A N 1
ATOM 1013 C CA . PRO A 1 126 ? -13.528 11.303 5.170 1.00 83.62 126 PRO A CA 1
ATOM 1014 C C . PRO A 1 126 ? -12.895 12.478 5.921 1.00 83.62 126 PRO A C 1
ATOM 1016 O O . PRO A 1 126 ? -11.798 12.363 6.467 1.00 83.62 126 PRO A O 1
ATOM 1019 N N . LYS A 1 127 ? -13.643 13.581 6.047 1.00 81.31 127 LYS A N 1
ATOM 1020 C CA . LYS A 1 127 ? -13.225 14.789 6.789 1.00 81.31 127 LYS A CA 1
ATOM 1021 C C . LYS A 1 127 ? -12.952 14.549 8.282 1.00 81.31 127 LYS A C 1
ATOM 1023 O O . LYS A 1 127 ? -12.418 15.430 8.942 1.00 81.31 127 LYS A O 1
ATOM 1028 N N . SER A 1 128 ? -13.349 13.394 8.821 1.00 81.00 128 SER A N 1
ATOM 1029 C CA . SER A 1 128 ? -13.096 13.009 10.211 1.00 81.00 128 SER A CA 1
ATOM 1030 C C . SER A 1 128 ? -11.636 12.644 10.484 1.00 81.00 128 SER A C 1
ATOM 1032 O O . SER A 1 128 ? -11.231 12.667 11.641 1.00 81.00 128 SER A O 1
ATOM 1034 N N . ILE A 1 129 ? -10.849 12.305 9.456 1.00 83.00 129 ILE A N 1
ATOM 1035 C CA . ILE A 1 129 ? -9.413 12.053 9.605 1.00 83.00 129 ILE A CA 1
ATOM 1036 C C . ILE A 1 129 ? -8.680 13.392 9.431 1.00 83.00 129 ILE A C 1
ATOM 1038 O O . ILE A 1 129 ? -8.765 13.983 8.349 1.00 83.00 129 ILE A O 1
ATOM 1042 N N . PRO A 1 130 ? -7.960 13.881 10.456 1.00 83.00 130 PRO A N 1
ATOM 1043 C CA . PRO A 1 130 ? -7.269 15.162 10.379 1.00 83.00 130 PRO A CA 1
ATOM 1044 C C . PRO A 1 130 ? -6.186 15.129 9.297 1.00 83.00 130 PRO A C 1
ATOM 1046 O O . PRO A 1 130 ? -5.474 14.135 9.147 1.00 83.00 130 PRO A O 1
ATOM 1049 N N . LEU A 1 131 ? -6.062 16.218 8.536 1.00 84.56 131 LEU A N 1
ATOM 1050 C CA . LEU A 1 131 ? -5.001 16.370 7.541 1.00 84.56 131 LEU A CA 1
ATOM 1051 C C . LEU A 1 131 ? -3.646 16.622 8.229 1.00 84.56 131 LEU A C 1
ATOM 1053 O O . LEU A 1 131 ? -3.609 17.292 9.264 1.00 84.56 131 LEU A O 1
ATOM 1057 N N . PRO A 1 132 ? -2.532 16.127 7.662 1.00 79.94 132 PRO A N 1
ATOM 1058 C CA . PRO A 1 132 ? -1.195 16.478 8.124 1.00 79.94 132 PRO A CA 1
ATOM 1059 C C . PRO A 1 132 ? -0.920 17.973 7.932 1.00 79.94 132 PRO A C 1
ATOM 1061 O O . PRO A 1 132 ? -1.429 18.596 6.995 1.00 79.94 132 PRO A O 1
ATOM 1064 N N . GLU A 1 133 ? -0.078 18.543 8.793 1.00 76.62 133 GLU A N 1
ATOM 1065 C CA . GLU A 1 133 ? 0.292 19.959 8.733 1.00 76.62 133 GLU A CA 1
ATOM 1066 C C . GLU A 1 133 ? 0.871 20.329 7.355 1.00 76.62 133 GLU A C 1
ATOM 1068 O O . GLU A 1 133 ? 1.773 19.670 6.836 1.00 76.62 133 GLU A O 1
ATOM 1073 N N . GLY A 1 134 ? 0.322 21.382 6.742 1.00 78.50 134 GLY A N 1
ATOM 1074 C CA . GLY A 1 134 ? 0.787 21.913 5.456 1.00 78.50 134 GLY A CA 1
ATOM 1075 C C . GLY A 1 134 ? 0.242 21.222 4.200 1.00 78.50 134 GLY A C 1
ATOM 1076 O O . GLY A 1 134 ? 0.614 21.625 3.098 1.00 78.50 134 GLY A O 1
ATOM 1077 N N . LYS A 1 135 ? -0.646 20.221 4.315 1.00 80.19 135 LYS A N 1
ATOM 1078 C CA . LYS A 1 135 ? -1.246 19.539 3.152 1.00 80.19 135 LYS A CA 1
ATOM 1079 C C . LYS A 1 135 ? -2.712 19.908 2.933 1.00 80.19 135 LYS A C 1
ATOM 1081 O O . LYS A 1 135 ? -3.512 19.919 3.861 1.00 80.19 135 LYS A O 1
ATOM 1086 N N . VAL A 1 136 ? -3.068 20.150 1.668 1.00 80.56 136 VAL A N 1
ATOM 1087 C CA . VAL A 1 136 ? -4.446 20.466 1.239 1.00 80.56 136 VAL A CA 1
ATOM 1088 C C . VAL A 1 136 ? -5.289 19.196 1.069 1.00 80.56 136 VAL A C 1
ATOM 1090 O O . VAL A 1 136 ? -6.488 19.200 1.335 1.00 80.56 136 VAL A O 1
ATOM 1093 N N . TYR A 1 137 ? -4.667 18.098 0.639 1.00 84.81 137 TYR A N 1
ATOM 1094 C CA . TYR A 1 137 ? -5.303 16.797 0.444 1.00 84.81 137 TYR A CA 1
ATOM 1095 C C . TYR A 1 137 ? -4.343 15.666 0.820 1.00 84.81 137 TYR A C 1
ATOM 1097 O O . TYR A 1 137 ? -3.122 15.838 0.829 1.00 84.81 137 TYR A O 1
ATOM 1105 N N . TRP A 1 138 ? -4.905 14.499 1.136 1.00 89.88 138 TRP A N 1
ATOM 1106 C CA . TRP A 1 138 ? -4.122 13.301 1.404 1.00 89.88 138 TRP A CA 1
ATOM 1107 C C . TRP A 1 138 ? -3.481 12.784 0.115 1.00 89.88 138 TRP A C 1
ATOM 1109 O O . TRP A 1 138 ? -4.162 12.591 -0.894 1.00 89.88 138 TRP A O 1
ATOM 1119 N N . THR A 1 139 ? -2.173 12.541 0.151 1.00 92.00 139 THR A N 1
ATOM 1120 C CA . THR A 1 139 ? -1.405 12.022 -0.986 1.00 92.00 139 THR A CA 1
ATOM 1121 C C . THR A 1 139 ? -0.600 10.797 -0.590 1.00 92.00 139 THR A C 1
ATOM 1123 O O . THR A 1 139 ? 0.067 10.775 0.442 1.00 92.00 139 THR A O 1
ATOM 1126 N N . LEU A 1 140 ? -0.644 9.775 -1.439 1.00 92.88 140 LEU A N 1
ATOM 1127 C CA . LEU A 1 140 ? 0.223 8.612 -1.377 1.00 92.88 140 LEU A CA 1
ATOM 1128 C C . LEU A 1 140 ? 1.408 8.831 -2.315 1.00 92.88 140 LEU A C 1
ATOM 1130 O O . LEU A 1 140 ? 1.238 8.961 -3.528 1.00 92.88 140 LEU A O 1
ATOM 1134 N N . LYS A 1 141 ? 2.619 8.838 -1.757 1.00 94.62 141 LYS A N 1
ATOM 1135 C CA . LYS A 1 141 ? 3.852 8.905 -2.547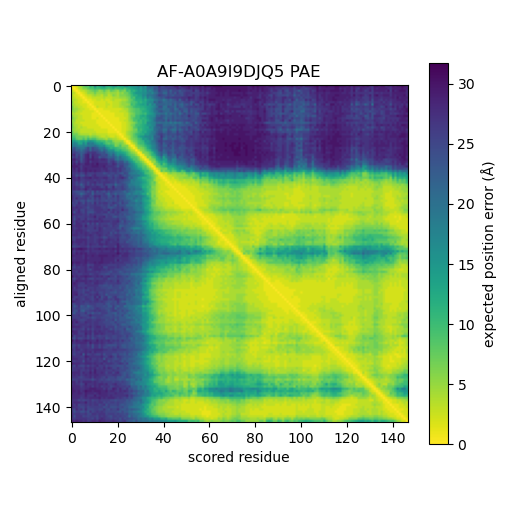 1.00 94.62 141 LYS A CA 1
ATOM 1136 C C . LYS A 1 141 ? 4.166 7.518 -3.098 1.00 94.62 141 LYS A C 1
ATOM 1138 O O . LYS A 1 141 ? 4.465 6.609 -2.326 1.00 94.62 141 LYS A O 1
ATOM 1143 N N . VAL A 1 142 ? 4.132 7.357 -4.416 1.00 95.00 142 VAL A N 1
ATOM 1144 C CA . VAL A 1 142 ? 4.375 6.088 -5.113 1.00 95.00 142 VAL A CA 1
ATOM 1145 C C . VAL A 1 142 ? 5.645 6.198 -5.947 1.00 95.00 142 VAL A C 1
ATOM 1147 O O . VAL A 1 142 ? 5.796 7.104 -6.755 1.00 95.00 142 VAL A O 1
ATOM 1150 N N . LYS A 1 143 ? 6.573 5.261 -5.774 1.00 95.44 143 LYS A N 1
ATOM 1151 C CA . LYS A 1 143 ? 7.811 5.165 -6.546 1.00 95.44 143 LYS A CA 1
ATOM 1152 C C . LYS A 1 143 ? 7.842 3.856 -7.307 1.00 95.44 143 LYS A C 1
ATOM 1154 O O . LYS A 1 143 ? 7.968 2.787 -6.710 1.00 95.44 143 LYS A O 1
ATOM 1159 N N . VAL A 1 144 ? 7.779 3.946 -8.627 1.00 94.50 144 VAL A N 1
ATOM 1160 C CA . VAL A 1 144 ? 7.890 2.795 -9.518 1.00 94.50 144 VAL A CA 1
ATOM 1161 C C . VAL A 1 144 ? 9.338 2.647 -9.965 1.00 94.50 144 VAL A C 1
ATOM 1163 O O . VAL A 1 144 ? 9.927 3.562 -10.539 1.00 94.50 144 VAL A O 1
ATOM 1166 N N . ARG A 1 145 ? 9.922 1.484 -9.681 1.00 91.88 145 ARG A N 1
ATOM 1167 C CA . ARG A 1 145 ? 11.283 1.102 -10.060 1.00 91.88 145 ARG A CA 1
ATOM 1168 C C . ARG A 1 145 ? 11.245 -0.083 -11.019 1.00 91.88 145 ARG A C 1
ATOM 1170 O O . ARG A 1 145 ? 10.358 -0.934 -10.934 1.00 91.88 145 ARG A O 1
ATOM 1177 N N . SER A 1 146 ? 12.254 -0.172 -11.876 1.00 89.62 146 SER A N 1
ATOM 1178 C CA . SER A 1 146 ? 12.498 -1.377 -12.662 1.00 89.62 146 SER A CA 1
ATOM 1179 C C . SER A 1 146 ? 12.937 -2.528 -11.751 1.00 89.62 146 SER A C 1
ATOM 1181 O O . SER A 1 146 ? 13.624 -2.307 -10.746 1.00 89.62 146 SER A O 1
ATOM 1183 N N . LYS A 1 147 ? 12.511 -3.744 -12.087 1.00 85.88 147 LYS A N 1
ATOM 1184 C CA . LYS A 1 147 ? 13.002 -4.985 -11.481 1.00 85.88 147 LYS A CA 1
ATOM 1185 C C . LYS A 1 147 ? 14.357 -5.386 -12.056 1.00 85.88 147 LYS A C 1
ATOM 1187 O O . LYS A 1 147 ? 14.574 -5.135 -13.261 1.00 85.88 147 LYS A O 1
#

Sequence (147 aa):
MPKILAVPNIEKYAHLIKEQRRIYQPVEEEVVKVVTLTKEDKMKEYEKAAKRLDCKQLVLRRLIDKEKFRTRATKDEPLALQSSVTVDDIVAEVARQFSVQIAPENLNLPSPLSACGEYEVALRFPKSIPLPEGKVYWTLKVKVRSK

Mean predicted aligned error: 12.98 Å